Protein AF-A0A9P9SB80-F1 (afdb_monomer)

Sequence (146 aa):
MQLINIIAPLFLLAPGLASPLIARAKAPGGPASAKVTVYSSYTCPSATATPPADGSAGVFATVTIAEATCAVLNLPFGGALTAVLTAPPKTGAGGCAILAHMDGNCVWRSGNEIHGFAFDGLATGNKVGCGNAPVRGYGAMELLCE

Radius of gyration: 18.08 Å; Cα contacts (8 Å, |Δi|>4): 373; chains: 1; bounding box: 67×56×35 Å

Solvent-accessible surface area (backbone atoms only — not comparable to full-atom values): 7923 Å² total; per-residue (Å²): 142,84,88,81,89,76,86,74,79,84,78,82,73,76,72,75,74,76,56,56,70,42,83,53,69,86,44,81,16,39,74,24,26,30,44,36,38,31,21,58,55,29,65,52,91,40,58,76,38,74,78,58,87,86,56,70,25,34,80,68,49,75,48,77,37,35,39,30,29,27,32,39,40,74,42,45,58,63,6,22,34,35,32,31,28,71,33,37,49,41,90,86,47,81,49,41,27,44,37,36,16,42,38,70,45,78,62,89,48,95,88,34,54,74,48,75,43,57,37,81,50,64,51,62,69,30,31,26,49,24,42,58,43,90,86,51,45,24,22,6,33,29,36,49,37,62

Nearest PDB structures (foldseek):
  5od4-assembly1_A  TM=3.061E-01  e=2.480E+00  Fusarium oxysporum
  4jvf-assembly1_B  TM=3.189E-01  e=7.392E+00  Homo sapiens
  1zlg-assembly1_A  TM=3.035E-01  e=7.807E+00  Homo sapiens

Foldseek 3Di:
DDDDDDDDDDPPPPPLPQFDKDFAPDAPQAWKKKKKWKFDQDDDPDQQDDPDPVCNSHTSDIHMAIGRIKGQDKRFARIKMKMFIQGFTPPPWPFKWKKFWQDSDDDDDPPGDIDTQTWPDGHGGTMRNMDHPDPGMTGMIHMHID

Structure (mmCIF, N/CA/C/O backbone):
data_AF-A0A9P9SB80-F1
#
_entry.id   AF-A0A9P9SB80-F1
#
loop_
_atom_site.group_PDB
_atom_site.id
_atom_site.type_symbol
_atom_site.label_atom_id
_atom_site.label_alt_id
_atom_site.label_comp_id
_atom_site.label_asym_id
_atom_site.label_entity_id
_atom_site.label_seq_id
_atom_site.pdbx_PDB_ins_code
_atom_site.Cartn_x
_atom_site.Cartn_y
_atom_site.Cartn_z
_atom_site.occupancy
_atom_site.B_iso_or_equiv
_atom_site.auth_seq_id
_atom_site.auth_comp_id
_atom_site.auth_asym_id
_atom_site.auth_atom_id
_at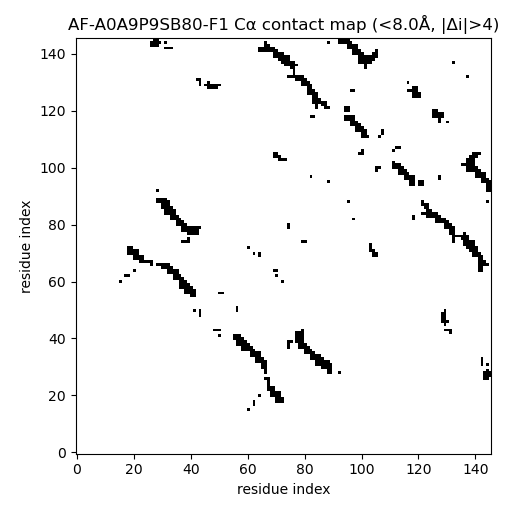om_site.pdbx_PDB_model_num
ATOM 1 N N . MET A 1 1 ? 49.012 -34.250 11.604 1.00 44.97 1 MET A N 1
ATOM 2 C CA . MET A 1 1 ? 48.257 -34.606 10.385 1.00 44.97 1 MET A CA 1
ATOM 3 C C . MET A 1 1 ? 47.006 -35.362 10.792 1.00 44.97 1 MET A C 1
ATOM 5 O O . MET A 1 1 ? 47.129 -36.516 11.158 1.00 44.97 1 MET A O 1
ATOM 9 N N . GLN A 1 2 ? 45.840 -34.719 10.756 1.00 40.88 2 GLN A N 1
ATOM 10 C CA . GLN A 1 2 ? 44.620 -35.298 10.185 1.00 40.88 2 GLN A CA 1
ATOM 11 C C . GLN A 1 2 ? 43.560 -34.198 10.100 1.00 40.88 2 GLN A C 1
ATOM 13 O O . GLN A 1 2 ? 43.101 -33.671 11.108 1.00 40.88 2 GLN A O 1
ATOM 18 N N . LEU A 1 3 ? 43.262 -33.814 8.859 1.00 43.28 3 LEU A N 1
ATOM 19 C CA . LEU A 1 3 ? 42.119 -32.997 8.487 1.00 43.28 3 LEU A CA 1
ATOM 20 C C . LEU A 1 3 ? 40.846 -33.826 8.659 1.00 43.28 3 LEU A C 1
ATOM 22 O O . LEU A 1 3 ? 40.781 -34.936 8.134 1.00 43.28 3 LEU A O 1
ATOM 26 N N . ILE A 1 4 ? 39.811 -33.233 9.249 1.00 55.22 4 ILE A N 1
ATOM 27 C CA . ILE A 1 4 ? 38.431 -33.550 8.884 1.00 55.22 4 ILE A CA 1
ATOM 28 C C . ILE A 1 4 ? 37.730 -32.234 8.556 1.00 55.22 4 ILE A C 1
ATOM 30 O O . ILE A 1 4 ? 37.335 -31.455 9.417 1.00 55.22 4 ILE A O 1
ATOM 34 N N . ASN A 1 5 ? 37.648 -32.015 7.247 1.00 48.34 5 ASN A N 1
ATOM 35 C CA . ASN A 1 5 ? 36.667 -31.185 6.574 1.00 48.34 5 ASN A CA 1
ATOM 36 C C . ASN A 1 5 ? 35.267 -31.709 6.921 1.00 48.34 5 ASN A C 1
ATOM 38 O O . ASN A 1 5 ? 34.930 -32.825 6.528 1.00 48.34 5 ASN A O 1
ATOM 42 N N . ILE A 1 6 ? 34.435 -30.898 7.571 1.00 53.50 6 ILE A N 1
ATOM 43 C CA . ILE A 1 6 ? 32.988 -30.980 7.370 1.00 53.50 6 ILE A CA 1
ATOM 44 C C . ILE A 1 6 ? 32.516 -29.591 6.971 1.00 53.50 6 ILE A C 1
ATOM 46 O O . ILE A 1 6 ? 32.497 -28.643 7.750 1.00 53.50 6 ILE A O 1
ATOM 50 N N . ILE A 1 7 ? 32.186 -29.527 5.690 1.00 52.72 7 ILE A N 1
ATOM 51 C CA . ILE A 1 7 ? 31.475 -28.474 4.993 1.00 52.72 7 ILE A CA 1
ATOM 52 C C . ILE A 1 7 ? 30.149 -28.259 5.732 1.00 52.72 7 ILE A C 1
ATOM 54 O O . ILE A 1 7 ? 29.249 -29.092 5.647 1.00 52.72 7 ILE A O 1
ATOM 58 N N . ALA A 1 8 ? 30.031 -27.163 6.479 1.00 49.66 8 ALA A N 1
ATOM 59 C CA . ALA A 1 8 ? 28.728 -26.669 6.900 1.00 49.66 8 ALA A CA 1
ATOM 60 C C . ALA A 1 8 ? 28.098 -25.930 5.707 1.00 49.66 8 ALA A C 1
ATOM 62 O O . ALA A 1 8 ? 28.783 -25.131 5.058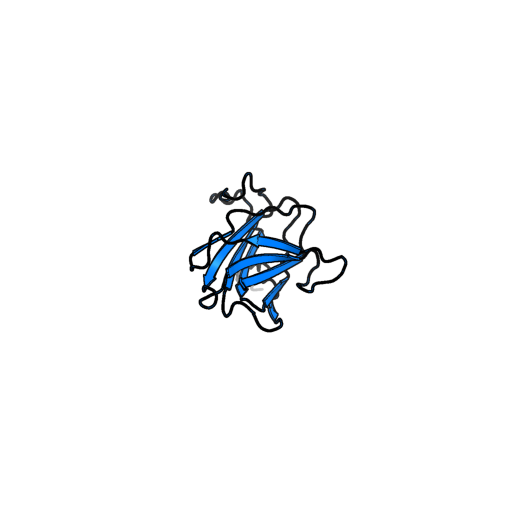 1.00 49.66 8 ALA A O 1
ATOM 63 N N . PRO A 1 9 ? 26.829 -26.210 5.369 1.00 44.75 9 PRO A N 1
ATOM 64 C CA . PRO A 1 9 ? 26.205 -25.659 4.186 1.00 44.75 9 PRO A CA 1
ATOM 65 C C . PRO A 1 9 ? 26.015 -24.153 4.346 1.00 44.75 9 PRO A C 1
ATOM 67 O O . PRO A 1 9 ? 25.514 -23.655 5.353 1.00 44.75 9 PRO A O 1
ATOM 70 N N . LEU A 1 10 ? 26.433 -23.473 3.286 1.00 50.75 10 LEU A N 1
ATOM 71 C CA . LEU A 1 10 ? 26.023 -22.165 2.807 1.00 50.75 10 LEU A CA 1
ATOM 72 C C . LEU A 1 10 ? 24.611 -21.772 3.295 1.00 50.75 10 LEU A C 1
ATOM 74 O O . LEU A 1 10 ? 23.605 -22.088 2.662 1.00 50.75 10 LEU A O 1
ATOM 78 N N . PHE A 1 11 ? 24.529 -21.054 4.413 1.00 42.97 11 PHE A N 1
ATOM 79 C CA . PHE A 1 11 ? 23.301 -20.385 4.831 1.00 42.97 11 PHE A CA 1
ATOM 80 C C . PHE A 1 11 ? 23.193 -19.070 4.042 1.00 42.97 11 PHE A C 1
ATOM 82 O O . PHE A 1 11 ? 23.533 -17.995 4.530 1.00 42.97 11 PHE A O 1
ATOM 89 N N . LEU A 1 12 ? 22.746 -19.158 2.785 1.00 47.38 12 LEU A N 1
ATOM 90 C CA . LEU A 1 12 ? 22.224 -18.009 2.038 1.00 47.38 12 LEU A CA 1
ATOM 91 C C . LEU A 1 12 ? 20.846 -17.641 2.611 1.00 47.38 12 LEU A C 1
ATOM 93 O O . LEU A 1 12 ? 19.810 -17.849 1.987 1.00 47.38 12 LEU A O 1
ATOM 97 N N . LEU A 1 13 ? 20.830 -17.089 3.823 1.00 43.81 13 LEU A N 1
ATOM 98 C CA . LEU A 1 13 ? 19.765 -16.179 4.219 1.00 43.81 13 LEU A CA 1
ATOM 99 C C . LEU A 1 13 ? 20.120 -14.839 3.581 1.00 43.81 13 LEU A C 1
ATOM 101 O O . LEU A 1 13 ? 20.944 -14.100 4.110 1.00 43.81 13 LEU A O 1
ATOM 105 N N . ALA A 1 14 ? 19.513 -14.521 2.443 1.00 40.62 14 ALA A N 1
ATOM 106 C CA . ALA A 1 14 ? 19.197 -13.127 2.191 1.00 40.62 14 ALA A CA 1
ATOM 107 C C . ALA A 1 14 ? 17.963 -12.836 3.054 1.00 40.62 14 ALA A C 1
ATOM 109 O O . ALA A 1 14 ? 16.863 -13.243 2.669 1.00 40.62 14 ALA A O 1
ATOM 110 N N . PRO A 1 15 ? 18.084 -12.208 4.240 1.00 43.06 15 PRO A N 1
ATOM 111 C CA . PRO A 1 15 ? 16.906 -11.611 4.820 1.00 43.06 15 PRO A CA 1
ATOM 112 C C . PRO A 1 15 ? 16.516 -10.498 3.849 1.00 43.06 15 PRO A C 1
ATOM 114 O O . PRO A 1 15 ? 17.238 -9.512 3.696 1.00 43.06 15 PRO A O 1
ATOM 117 N N . GLY A 1 16 ? 15.374 -10.651 3.174 1.00 44.56 16 GLY A N 1
ATOM 118 C CA . GLY A 1 16 ? 14.609 -9.467 2.814 1.00 44.56 16 GLY A CA 1
ATOM 119 C C . GLY A 1 16 ? 14.500 -8.670 4.107 1.00 44.56 16 GLY A C 1
ATOM 120 O O . GLY A 1 16 ? 13.953 -9.190 5.081 1.00 44.56 16 GLY A O 1
ATOM 121 N N . LEU A 1 17 ? 15.173 -7.517 4.174 1.00 46.62 17 LEU A N 1
ATOM 122 C CA . LEU A 1 17 ? 15.216 -6.701 5.381 1.00 46.62 17 LEU A CA 1
ATOM 123 C C . LEU A 1 17 ? 13.773 -6.514 5.835 1.00 46.62 17 LEU A C 1
ATOM 125 O O . LEU A 1 17 ? 12.981 -5.906 5.117 1.00 46.62 17 LEU A O 1
ATOM 129 N N . ALA A 1 18 ? 13.422 -7.093 6.985 1.00 57.22 18 ALA A N 1
ATOM 130 C CA . ALA A 1 18 ? 12.111 -6.887 7.565 1.00 57.22 18 ALA A CA 1
ATOM 131 C C . ALA A 1 18 ? 11.935 -5.373 7.710 1.00 57.22 18 ALA A C 1
ATOM 133 O O . ALA A 1 18 ? 12.714 -4.727 8.414 1.00 57.22 18 ALA A O 1
ATOM 134 N N . SER A 1 19 ? 10.979 -4.800 6.978 1.00 65.94 19 SER A N 1
ATOM 135 C CA . SER A 1 19 ? 10.704 -3.369 7.050 1.00 65.94 19 SER A CA 1
ATOM 136 C C . SER A 1 19 ? 10.364 -3.036 8.501 1.00 65.94 19 SER A C 1
ATOM 138 O O . SER A 1 19 ? 9.445 -3.657 9.049 1.00 65.94 19 SER A O 1
ATOM 140 N N . PRO A 1 20 ? 11.093 -2.122 9.164 1.00 78.81 20 PRO A N 1
ATOM 141 C CA . PRO A 1 20 ? 10.814 -1.834 10.555 1.00 78.81 20 PRO A CA 1
ATOM 142 C C . PRO A 1 20 ? 9.425 -1.201 10.649 1.00 78.81 20 PRO A C 1
ATOM 144 O O . PRO A 1 20 ? 9.108 -0.244 9.936 1.00 78.81 20 PRO A O 1
ATOM 147 N N . LEU A 1 21 ? 8.595 -1.782 11.516 1.00 83.50 21 LEU A N 1
ATOM 148 C CA . LEU A 1 21 ? 7.258 -1.297 11.825 1.00 83.50 21 LEU A CA 1
ATOM 149 C C . LEU A 1 21 ? 7.333 -0.417 13.071 1.00 83.50 21 LEU A C 1
ATOM 151 O O . LEU A 1 21 ? 7.774 -0.857 14.132 1.00 83.50 21 LEU A O 1
ATOM 155 N N . ILE A 1 22 ? 6.893 0.828 12.942 1.00 84.31 22 ILE A N 1
ATOM 156 C CA . ILE A 1 22 ? 6.877 1.812 14.023 1.00 84.31 22 ILE A CA 1
ATOM 157 C C . ILE A 1 22 ? 5.422 2.042 14.428 1.00 84.31 22 ILE A C 1
ATOM 159 O O . ILE A 1 22 ? 4.587 2.369 13.585 1.00 84.31 22 ILE A O 1
ATOM 163 N N . ALA A 1 23 ? 5.109 1.879 15.714 1.00 82.56 23 ALA A N 1
ATOM 164 C CA . ALA A 1 23 ? 3.773 2.150 16.238 1.00 82.56 23 ALA A CA 1
ATOM 165 C C . ALA A 1 23 ? 3.396 3.636 16.095 1.00 82.56 23 ALA A C 1
ATOM 167 O O . ALA A 1 23 ? 4.244 4.527 16.195 1.00 82.56 23 ALA A O 1
ATOM 168 N N . ARG A 1 24 ? 2.110 3.908 15.871 1.00 81.19 24 ARG A N 1
ATOM 169 C CA . ARG A 1 24 ? 1.544 5.251 15.693 1.00 81.19 24 ARG A CA 1
ATOM 170 C C . ARG A 1 24 ? 0.368 5.481 16.639 1.00 81.19 24 ARG A C 1
ATOM 172 O O . ARG A 1 24 ? -0.064 4.585 17.362 1.00 81.19 24 ARG A O 1
ATOM 179 N N . ALA A 1 25 ? -0.125 6.720 16.645 1.00 74.94 25 ALA A N 1
ATOM 180 C CA . ALA A 1 25 ? -1.349 7.083 17.347 1.00 74.94 25 ALA A CA 1
ATOM 181 C C . ALA A 1 25 ? -2.545 6.244 16.855 1.00 74.94 25 ALA A C 1
ATOM 183 O O . ALA A 1 25 ? -2.493 5.626 15.793 1.00 74.94 25 ALA A O 1
ATOM 184 N N . LYS A 1 26 ? -3.614 6.219 17.657 1.00 68.75 26 LYS A N 1
ATOM 185 C CA . LYS A 1 26 ? -4.769 5.335 17.474 1.00 68.75 26 LYS A CA 1
ATOM 186 C C . LYS A 1 26 ? -5.359 5.410 16.059 1.00 68.75 26 LYS A C 1
ATOM 188 O O . LYS A 1 26 ? -5.638 6.493 15.557 1.00 68.75 26 LYS A O 1
ATOM 193 N N . ALA A 1 27 ? -5.616 4.233 15.497 1.00 73.69 27 ALA A N 1
ATOM 194 C CA . ALA A 1 27 ? -6.297 4.033 14.229 1.00 73.69 27 ALA A CA 1
ATOM 195 C C . ALA A 1 27 ? -7.736 4.589 14.255 1.00 73.69 27 ALA A C 1
ATOM 197 O O . ALA A 1 27 ? -8.521 4.171 15.120 1.00 73.69 27 ALA A O 1
ATOM 198 N N . PRO A 1 28 ? -8.106 5.501 13.340 1.00 73.56 28 PRO A N 1
ATOM 199 C CA . PRO A 1 28 ? -9.470 6.011 13.244 1.00 73.56 28 PRO A CA 1
ATOM 200 C C . PRO A 1 28 ? -10.441 4.953 12.700 1.00 73.56 28 PRO A C 1
ATOM 202 O O . PRO A 1 28 ? -11.576 4.884 13.185 1.00 73.56 28 PRO A O 1
ATOM 205 N N . GLY A 1 29 ? -9.998 4.075 11.797 1.00 73.56 29 GLY A N 1
ATOM 206 C CA . GLY A 1 29 ? -10.808 3.064 11.114 1.00 73.56 29 GLY A CA 1
ATOM 207 C C . GLY A 1 29 ? -10.952 1.731 11.841 1.00 73.56 29 GLY A C 1
ATOM 208 O O . GLY A 1 29 ? -11.818 0.946 11.475 1.00 73.56 29 GLY A O 1
ATOM 209 N N . GLY A 1 30 ? -10.213 1.483 12.926 1.00 70.69 30 GLY A N 1
ATOM 210 C CA . GLY A 1 30 ? -10.285 0.235 13.697 1.00 70.69 30 GLY A CA 1
ATOM 211 C C . GLY A 1 30 ? -9.100 -0.703 13.433 1.00 70.69 30 GLY A C 1
ATOM 212 O O . GLY A 1 30 ? -8.000 -0.226 13.183 1.00 70.69 30 GLY A O 1
ATOM 213 N N . PRO A 1 31 ? -9.253 -2.029 13.607 1.00 82.06 31 PRO A N 1
ATOM 214 C CA . PRO A 1 31 ? -8.169 -2.975 13.369 1.00 82.06 31 PRO A CA 1
ATOM 215 C C . PRO A 1 31 ? -8.161 -3.460 11.911 1.00 82.06 31 PRO A C 1
ATOM 217 O O . PRO A 1 31 ? -8.417 -4.638 11.664 1.00 82.06 31 PRO A O 1
ATOM 220 N N . ALA A 1 32 ? -7.860 -2.596 10.938 1.00 92.56 32 ALA A N 1
ATOM 221 C CA . ALA A 1 32 ? -7.570 -3.074 9.588 1.00 92.56 32 ALA A CA 1
ATOM 222 C C . ALA A 1 32 ? -6.104 -3.508 9.444 1.00 92.56 32 ALA A C 1
ATOM 224 O O . ALA A 1 32 ? -5.200 -3.035 10.141 1.00 92.56 32 ALA A O 1
ATOM 225 N N . SER A 1 33 ? -5.853 -4.417 8.506 1.00 95.31 33 SER A N 1
ATOM 226 C CA . SER A 1 33 ? -4.496 -4.748 8.068 1.00 95.31 3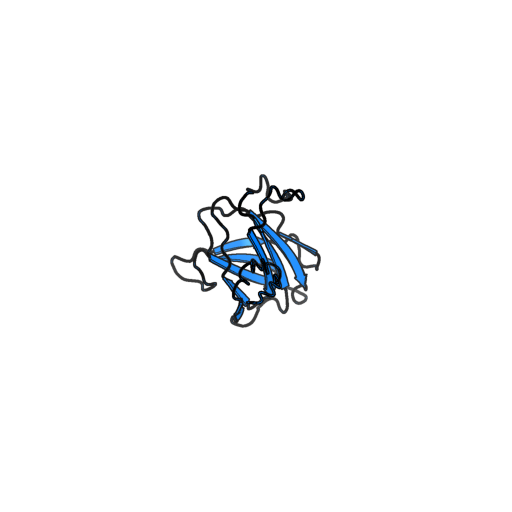3 SER A CA 1
ATOM 227 C C . SER A 1 33 ? -4.474 -5.060 6.582 1.00 95.31 33 SER A C 1
ATOM 229 O O . SER A 1 33 ? -5.455 -5.564 6.034 1.00 95.31 33 SER A O 1
ATOM 231 N N . ALA A 1 34 ? -3.349 -4.785 5.932 1.00 96.62 34 ALA A N 1
ATOM 232 C CA . ALA A 1 34 ? -3.146 -5.062 4.522 1.00 96.62 34 ALA A CA 1
ATOM 233 C C . ALA A 1 34 ? -1.755 -5.630 4.263 1.00 96.62 34 ALA A C 1
ATOM 235 O O . ALA A 1 34 ? -0.763 -5.161 4.819 1.00 96.62 34 ALA A O 1
ATOM 236 N N . LYS A 1 35 ? -1.672 -6.599 3.353 1.00 96.88 35 LYS A N 1
ATOM 237 C CA . LYS A 1 35 ? -0.409 -7.061 2.784 1.00 96.88 35 LYS A CA 1
ATOM 238 C C . LYS A 1 35 ? -0.077 -6.213 1.565 1.00 96.88 35 LYS A C 1
ATOM 240 O O . LYS A 1 35 ? -0.796 -6.274 0.570 1.00 96.88 35 LYS A O 1
ATOM 245 N N . VAL A 1 36 ? 1.009 -5.459 1.644 1.00 95.44 36 VAL A N 1
ATOM 246 C CA . VAL A 1 36 ? 1.546 -4.624 0.569 1.00 95.44 36 VAL A CA 1
ATOM 247 C C . VAL A 1 36 ? 2.724 -5.340 -0.074 1.00 95.44 36 VAL A C 1
ATOM 249 O O . VAL A 1 36 ? 3.601 -5.850 0.622 1.00 95.44 36 VAL A O 1
ATOM 252 N N . THR A 1 37 ? 2.758 -5.359 -1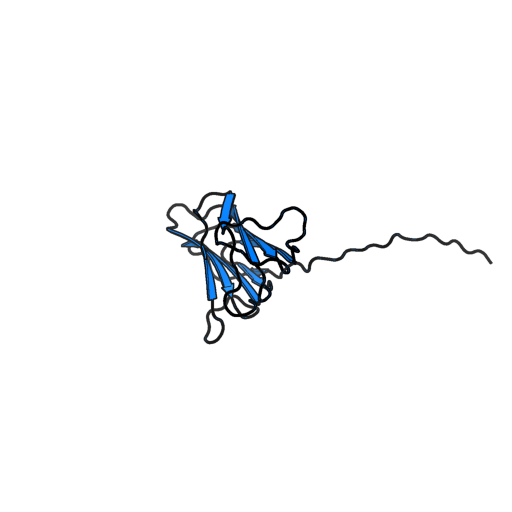.400 1.00 95.00 37 THR A N 1
ATOM 253 C CA . THR A 1 37 ? 3.872 -5.873 -2.196 1.00 95.00 37 THR A CA 1
ATOM 254 C C . THR A 1 37 ? 4.388 -4.757 -3.087 1.00 95.00 37 THR A C 1
ATOM 256 O O . THR A 1 37 ? 3.610 -4.123 -3.799 1.00 95.00 37 THR A O 1
ATOM 259 N N . VAL A 1 38 ? 5.697 -4.529 -3.037 1.00 93.81 38 VAL A N 1
ATOM 260 C CA . VAL A 1 38 ? 6.409 -3.518 -3.821 1.00 93.81 38 VAL A CA 1
ATOM 261 C C . VAL A 1 38 ? 7.266 -4.211 -4.869 1.00 93.81 38 VAL A C 1
ATOM 263 O O . VAL A 1 38 ? 7.941 -5.198 -4.572 1.00 93.81 38 VAL A O 1
ATOM 266 N N . TYR A 1 39 ? 7.262 -3.669 -6.079 1.00 93.19 39 TYR A N 1
ATOM 267 C CA . TYR A 1 39 ? 7.967 -4.174 -7.249 1.00 93.19 39 TYR A CA 1
ATOM 268 C C . TYR A 1 39 ? 8.974 -3.126 -7.720 1.00 93.19 39 TYR A C 1
ATOM 270 O O . TYR A 1 39 ? 8.629 -1.952 -7.867 1.00 93.19 39 TYR A O 1
ATOM 278 N N . SER A 1 40 ? 10.223 -3.535 -7.941 1.00 90.06 40 SER A N 1
ATOM 279 C CA . SER A 1 40 ? 11.298 -2.641 -8.399 1.00 90.06 40 SER A CA 1
ATOM 280 C C . SER A 1 40 ? 11.465 -2.615 -9.914 1.00 90.06 40 SER A C 1
ATOM 282 O O . SER A 1 40 ? 12.083 -1.690 -10.429 1.00 90.06 40 SER A O 1
ATOM 284 N N . SER A 1 41 ? 10.949 -3.626 -10.618 1.00 87.75 41 SER A N 1
ATOM 285 C CA . SER A 1 41 ? 11.154 -3.825 -12.060 1.00 87.75 41 SER A CA 1
ATOM 286 C C . SER A 1 41 ? 9.826 -3.866 -12.821 1.00 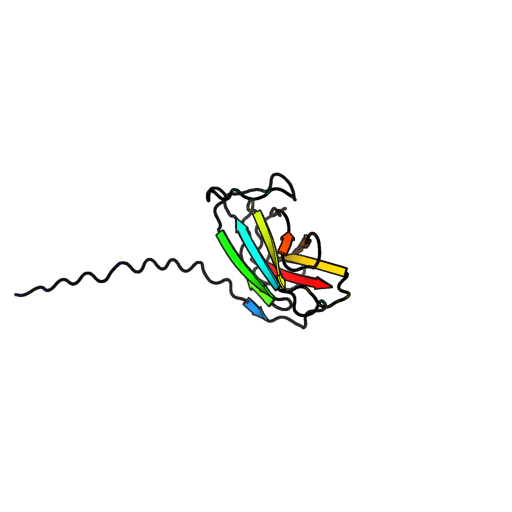87.75 41 SER A C 1
ATOM 288 O O . SER A 1 41 ? 9.682 -4.583 -13.808 1.00 87.75 41 SER A O 1
ATOM 290 N N . TYR A 1 42 ? 8.829 -3.116 -12.343 1.00 88.94 42 TYR A N 1
ATOM 291 C CA . TYR A 1 42 ? 7.504 -3.055 -12.947 1.00 88.94 42 TYR A CA 1
ATOM 292 C C . TYR A 1 42 ? 6.867 -1.681 -12.759 1.00 88.94 42 TYR A C 1
ATOM 294 O O . TYR A 1 42 ? 6.821 -1.166 -11.644 1.00 88.94 42 TYR A O 1
ATOM 302 N N . THR A 1 43 ? 6.303 -1.159 -13.845 1.00 91.38 43 THR A N 1
ATOM 303 C CA . THR A 1 43 ? 5.435 0.021 -13.850 1.00 91.38 43 THR A CA 1
ATOM 304 C C . THR A 1 43 ? 4.039 -0.433 -14.241 1.00 91.38 43 THR A C 1
ATOM 306 O O . THR A 1 43 ? 3.863 -1.095 -15.263 1.00 91.38 43 THR A O 1
ATOM 309 N N . CYS A 1 44 ? 3.033 -0.058 -13.460 1.00 91.25 44 CYS A N 1
ATOM 310 C CA . CYS A 1 44 ? 1.635 -0.327 -13.751 1.00 91.25 44 CYS A CA 1
ATOM 311 C C . CYS A 1 44 ? 1.226 0.355 -15.073 1.00 91.25 44 CYS A C 1
ATOM 313 O O . CYS A 1 44 ? 1.254 1.589 -15.135 1.00 91.25 44 CYS A O 1
ATOM 315 N N . PRO A 1 45 ? 0.794 -0.394 -16.107 1.00 91.31 45 PRO A N 1
ATOM 316 C CA . PRO A 1 45 ? 0.241 0.188 -17.331 1.00 91.31 45 PRO A CA 1
ATOM 317 C C . PRO A 1 45 ? -1.170 0.762 -17.120 1.00 91.31 45 PRO A C 1
ATOM 319 O O . PRO A 1 45 ? -1.618 1.614 -17.881 1.00 91.31 45 PRO A O 1
ATOM 322 N N . SER A 1 46 ? -1.876 0.310 -16.082 1.00 89.69 46 SER A N 1
ATOM 323 C CA . SER A 1 46 ? -3.149 0.863 -15.622 1.00 89.69 46 SER A CA 1
ATOM 324 C C . SER A 1 46 ? -3.345 0.574 -14.132 1.00 89.69 46 SER A C 1
ATOM 326 O O . SER A 1 46 ? -2.684 -0.302 -13.570 1.00 89.69 46 SER A O 1
ATOM 328 N N . ALA A 1 47 ? -4.289 1.271 -13.493 1.00 85.50 47 ALA A N 1
ATOM 329 C CA . ALA A 1 47 ? -4.598 1.088 -12.071 1.00 85.50 47 ALA A CA 1
ATOM 330 C C . ALA A 1 47 ? -5.191 -0.294 -11.729 1.00 85.50 47 ALA A C 1
ATOM 332 O O . ALA A 1 47 ? -5.222 -0.677 -10.565 1.00 85.50 47 ALA A O 1
ATOM 333 N N . THR A 1 48 ? -5.662 -1.041 -12.731 1.00 87.88 48 THR A N 1
ATOM 334 C CA . THR A 1 48 ? -6.229 -2.393 -12.583 1.00 87.88 48 THR A CA 1
ATOM 335 C C . THR A 1 48 ? -5.290 -3.483 -13.097 1.00 87.88 48 THR A C 1
ATOM 337 O O . THR A 1 48 ? -5.647 -4.662 -13.083 1.00 87.88 48 THR A O 1
ATOM 340 N N . ALA A 1 49 ? -4.111 -3.110 -13.600 1.00 90.06 49 ALA A N 1
ATOM 341 C CA . ALA A 1 49 ? -3.145 -4.065 -14.110 1.00 90.06 49 ALA A CA 1
ATOM 342 C C . ALA A 1 49 ? -2.661 -4.985 -12.989 1.00 90.06 49 ALA A C 1
ATOM 344 O O . ALA A 1 49 ? -2.481 -4.561 -11.855 1.00 90.06 49 ALA A O 1
ATOM 345 N N . THR A 1 50 ? -2.411 -6.248 -13.312 1.00 89.62 50 THR A N 1
ATOM 346 C CA . THR A 1 50 ? -1.813 -7.189 -12.362 1.00 89.62 50 THR A CA 1
ATOM 347 C C . THR A 1 50 ? -0.340 -7.371 -12.722 1.00 89.62 50 THR A C 1
ATOM 349 O O . THR A 1 50 ? -0.060 -7.663 -13.886 1.00 89.62 50 THR A O 1
ATOM 352 N N . PRO A 1 51 ? 0.605 -7.193 -11.778 1.00 89.31 51 PRO A N 1
ATOM 353 C CA . PRO A 1 51 ? 2.011 -7.496 -12.022 1.00 89.31 51 PRO A CA 1
ATOM 354 C C . PRO A 1 51 ? 2.207 -8.946 -12.504 1.00 89.31 51 PRO A C 1
ATOM 356 O O . PRO A 1 51 ? 1.526 -9.845 -11.999 1.00 89.31 51 PRO A O 1
ATOM 359 N N . PRO A 1 52 ? 3.125 -9.198 -13.454 1.00 88.62 52 PRO A N 1
ATOM 360 C CA . PRO A 1 52 ? 3.440 -10.544 -13.921 1.00 88.62 52 PRO A CA 1
ATOM 361 C C . PRO A 1 52 ? 3.794 -11.513 -12.783 1.00 88.62 52 PRO A C 1
ATOM 363 O O . PRO A 1 52 ? 4.609 -11.208 -11.912 1.00 88.62 52 PRO A O 1
ATOM 366 N N . ALA A 1 53 ? 3.201 -12.709 -12.815 1.00 87.44 53 ALA A N 1
ATOM 367 C CA . ALA A 1 53 ? 3.429 -13.757 -11.815 1.00 87.44 53 ALA A CA 1
ATOM 368 C C . ALA A 1 53 ? 4.670 -14.627 -12.101 1.00 87.44 53 ALA A C 1
ATOM 370 O O . ALA A 1 53 ? 5.063 -15.434 -11.263 1.00 87.44 53 ALA A O 1
ATOM 371 N N . ASP A 1 54 ? 5.296 -14.462 -13.266 1.00 86.50 54 ASP A N 1
ATOM 372 C CA . ASP A 1 54 ? 6.509 -15.175 -13.692 1.00 86.50 54 ASP A CA 1
ATOM 373 C C . ASP A 1 54 ? 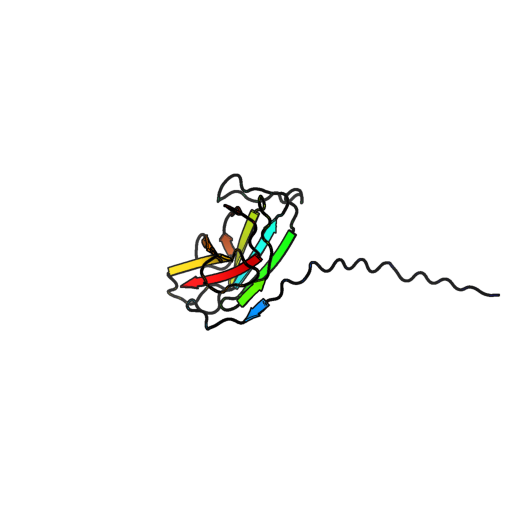7.799 -14.649 -13.028 1.00 86.50 54 ASP A C 1
ATOM 375 O O . ASP A 1 54 ? 8.895 -15.119 -13.324 1.00 86.50 54 ASP A O 1
ATOM 379 N N . GLY A 1 55 ? 7.673 -13.671 -12.125 1.00 85.44 55 GLY A N 1
ATOM 380 C CA . GLY A 1 55 ? 8.785 -13.051 -11.407 1.00 85.44 55 GLY A CA 1
ATOM 381 C C . GLY A 1 55 ? 9.442 -11.885 -12.147 1.00 85.44 55 GLY A C 1
ATOM 382 O O . GLY A 1 55 ? 10.239 -11.173 -11.534 1.00 85.44 55 GLY A O 1
ATOM 383 N N . SER A 1 56 ? 9.074 -11.619 -13.406 1.00 88.81 56 SER A N 1
ATOM 384 C CA . SER A 1 56 ? 9.639 -10.511 -14.195 1.00 88.81 56 SER A CA 1
ATOM 385 C C . SER A 1 56 ? 9.364 -9.131 -13.590 1.00 88.81 56 SER A C 1
ATOM 387 O O . SER A 1 56 ? 10.142 -8.204 -13.791 1.00 88.81 56 SER A O 1
ATOM 389 N N . ALA A 1 57 ? 8.312 -9.009 -12.772 1.00 87.62 57 ALA A N 1
ATOM 390 C CA . ALA A 1 57 ? 7.992 -7.781 -12.054 1.00 87.62 57 ALA A CA 1
ATOM 391 C C . ALA A 1 57 ? 9.037 -7.390 -10.988 1.00 87.62 57 ALA A C 1
ATOM 393 O O . ALA A 1 57 ? 9.076 -6.236 -10.558 1.00 87.62 57 ALA A O 1
ATOM 394 N N . GLY A 1 58 ? 9.867 -8.337 -10.533 1.00 89.50 58 GLY A N 1
ATOM 395 C CA . GLY A 1 58 ? 10.906 -8.098 -9.531 1.00 89.50 58 GLY A CA 1
ATOM 396 C C . GLY A 1 58 ? 10.334 -7.634 -8.191 1.00 89.50 58 GLY A C 1
ATOM 397 O O . GLY A 1 58 ? 10.386 -6.448 -7.866 1.00 89.50 58 GLY A O 1
ATOM 398 N N . VAL A 1 59 ? 9.786 -8.565 -7.399 1.00 91.44 59 VAL A N 1
ATOM 399 C CA . VAL A 1 59 ? 9.315 -8.257 -6.037 1.00 91.44 59 VAL A CA 1
ATOM 400 C C . VAL A 1 59 ? 10.489 -7.748 -5.207 1.00 91.44 59 VAL A C 1
ATOM 402 O O . VAL A 1 59 ? 11.440 -8.477 -4.936 1.00 91.44 59 VAL A O 1
ATOM 405 N N . PHE A 1 60 ? 10.398 -6.491 -4.793 1.00 89.00 60 PHE A N 1
ATOM 406 C CA . PHE A 1 60 ? 11.381 -5.839 -3.944 1.00 89.00 60 PHE A CA 1
ATOM 407 C C . PHE A 1 60 ? 11.123 -6.142 -2.469 1.00 89.00 60 PHE A C 1
ATOM 409 O O . PHE A 1 60 ? 12.043 -6.475 -1.727 1.00 89.00 60 PHE A O 1
ATOM 416 N N . ALA A 1 61 ? 9.861 -6.043 -2.044 1.00 90.62 61 ALA A N 1
ATOM 417 C CA . ALA A 1 61 ? 9.470 -6.284 -0.663 1.00 90.62 61 ALA A CA 1
ATOM 418 C C . ALA A 1 61 ? 8.006 -6.706 -0.550 1.00 90.62 61 ALA A C 1
ATOM 420 O O . ALA A 1 61 ? 7.171 -6.392 -1.399 1.00 90.62 61 ALA A O 1
ATOM 421 N N . THR A 1 62 ? 7.687 -7.393 0.542 1.00 93.12 62 THR A N 1
ATOM 422 C CA . THR A 1 62 ? 6.310 -7.630 0.977 1.00 93.12 62 THR A CA 1
ATOM 423 C C . THR A 1 62 ? 6.220 -7.386 2.475 1.00 93.12 62 THR A C 1
ATOM 425 O O . THR A 1 62 ? 7.024 -7.923 3.234 1.00 93.12 62 THR A O 1
ATOM 428 N N . VAL A 1 63 ? 5.248 -6.583 2.896 1.00 94.25 63 VAL A N 1
ATOM 429 C CA . VAL A 1 63 ? 5.034 -6.215 4.298 1.00 94.25 63 VAL A CA 1
ATOM 430 C C . VAL A 1 63 ? 3.545 -6.248 4.619 1.00 94.25 63 VAL A C 1
ATOM 432 O O . VAL A 1 63 ? 2.720 -5.820 3.816 1.00 94.25 63 VAL A O 1
ATOM 435 N N . THR A 1 64 ? 3.190 -6.755 5.796 1.00 95.38 64 THR A N 1
ATOM 436 C CA . THR A 1 64 ? 1.836 -6.592 6.332 1.00 95.38 64 THR A CA 1
ATOM 437 C C . THR A 1 64 ? 1.822 -5.366 7.230 1.00 95.38 64 THR A C 1
ATOM 439 O O . THR A 1 64 ? 2.556 -5.313 8.215 1.00 95.38 64 THR A O 1
ATOM 442 N N . ILE A 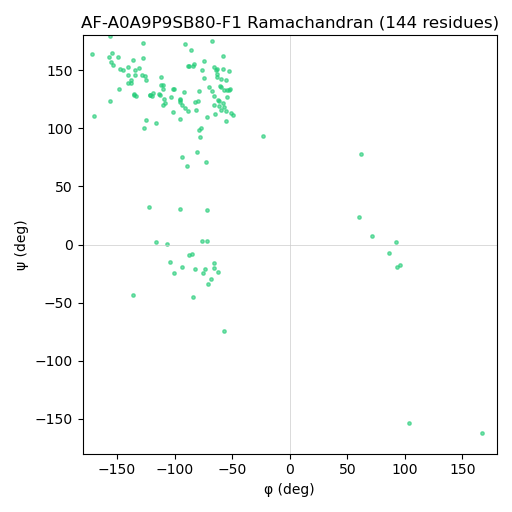1 65 ? 0.993 -4.389 6.883 1.00 93.88 65 ILE A N 1
ATOM 443 C CA . ILE A 1 65 ? 0.828 -3.134 7.611 1.00 93.88 65 ILE A CA 1
ATOM 444 C C . ILE A 1 65 ? -0.529 -3.181 8.303 1.00 93.88 65 ILE A C 1
ATOM 446 O O . ILE A 1 65 ? -1.555 -3.359 7.646 1.00 93.88 65 ILE A O 1
ATOM 450 N N . ALA A 1 66 ? -0.536 -3.044 9.624 1.00 93.25 66 ALA A N 1
ATOM 451 C CA . ALA A 1 66 ? -1.760 -2.815 10.381 1.00 93.25 66 ALA A CA 1
ATOM 452 C C . ALA A 1 66 ? -2.042 -1.310 10.464 1.00 93.25 66 ALA A C 1
ATOM 454 O O . ALA A 1 66 ? -1.112 -0.497 10.430 1.00 93.25 66 ALA A O 1
ATOM 455 N N . GLU A 1 67 ? -3.305 -0.923 10.617 1.00 87.56 67 GLU A N 1
ATOM 456 C CA . GLU A 1 67 ? -3.622 0.445 11.024 1.00 87.56 67 GLU A CA 1
ATOM 457 C C . GLU A 1 67 ? -2.848 0.821 12.305 1.00 87.56 67 GLU A C 1
ATOM 459 O O . GLU A 1 67 ? -2.532 -0.029 13.140 1.00 87.56 67 GLU A O 1
ATOM 464 N N . ALA A 1 68 ? -2.514 2.107 12.450 1.00 87.25 68 ALA A N 1
ATOM 465 C CA . ALA A 1 68 ? -1.629 2.615 13.505 1.00 87.25 68 ALA A CA 1
ATOM 466 C C . ALA A 1 68 ? -0.202 2.020 13.503 1.00 87.25 68 ALA A C 1
ATOM 468 O O . ALA A 1 68 ? 0.497 2.064 14.519 1.00 87.25 68 ALA A O 1
ATOM 469 N N . THR A 1 69 ? 0.274 1.518 12.361 1.00 90.62 69 THR A N 1
ATOM 470 C CA . THR A 1 69 ? 1.688 1.179 12.158 1.00 90.62 69 THR A CA 1
ATOM 471 C C . THR A 1 69 ? 2.245 1.880 10.927 1.00 90.62 69 THR A C 1
ATOM 473 O O . THR A 1 69 ? 1.549 2.085 9.937 1.00 90.62 69 THR A O 1
ATOM 476 N N . CYS A 1 70 ? 3.513 2.267 11.003 1.00 91.19 70 CYS A N 1
ATOM 477 C CA . CYS A 1 70 ? 4.278 2.813 9.894 1.00 91.19 70 CYS A CA 1
ATOM 478 C C . CYS A 1 70 ? 5.337 1.800 9.473 1.00 91.19 70 CYS A C 1
ATOM 480 O O . CYS A 1 70 ? 6.197 1.454 10.281 1.00 91.19 70 CYS A O 1
ATOM 482 N N . ALA A 1 71 ? 5.299 1.349 8.226 1.00 93.25 71 ALA A N 1
ATOM 483 C CA . ALA A 1 71 ? 6.350 0.538 7.637 1.00 93.25 71 ALA A CA 1
ATOM 484 C C . ALA A 1 71 ? 7.376 1.444 6.962 1.00 93.25 71 ALA A C 1
ATOM 486 O O . ALA A 1 71 ? 7.050 2.127 5.995 1.00 93.25 71 ALA A O 1
ATOM 487 N N . VAL A 1 72 ? 8.626 1.434 7.425 1.00 91.19 72 VAL A N 1
ATOM 488 C CA . VAL A 1 72 ? 9.718 2.085 6.6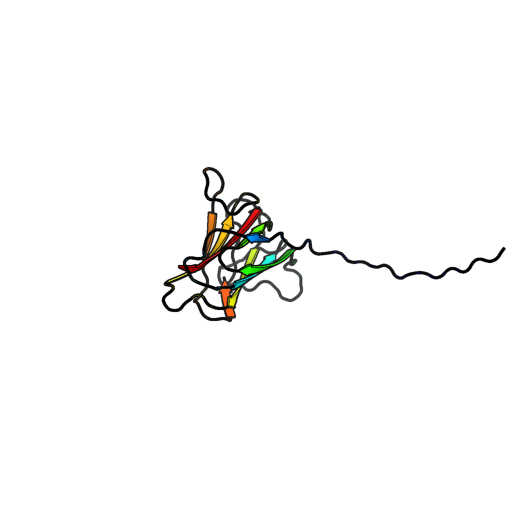85 1.00 91.19 72 VAL A CA 1
ATOM 489 C C . VAL A 1 72 ? 10.107 1.161 5.537 1.00 91.19 72 VAL A C 1
ATOM 491 O O . VAL A 1 72 ? 10.874 0.209 5.700 1.00 91.19 72 VAL A O 1
ATOM 494 N N . LEU A 1 73 ? 9.491 1.399 4.387 1.00 89.00 73 LEU A N 1
ATOM 495 C CA . LEU A 1 73 ? 9.642 0.600 3.187 1.00 89.00 73 LEU A CA 1
ATOM 496 C C . LEU A 1 73 ? 9.804 1.517 1.981 1.00 89.00 73 LEU A C 1
ATOM 498 O O . LEU A 1 73 ? 8.974 2.390 1.737 1.00 89.00 73 LEU A O 1
ATOM 502 N N . ASN A 1 74 ? 10.854 1.256 1.205 1.00 86.81 74 ASN A N 1
ATOM 503 C CA . ASN A 1 74 ? 11.125 2.011 -0.000 1.00 86.81 74 ASN A CA 1
ATOM 504 C C . ASN A 1 74 ? 10.241 1.544 -1.169 1.00 86.81 74 ASN A C 1
ATOM 506 O O . ASN A 1 74 ? 10.309 0.377 -1.558 1.00 86.81 74 ASN A O 1
ATOM 510 N N . LEU A 1 75 ? 9.479 2.458 -1.770 1.00 88.88 75 LEU A N 1
ATOM 511 C CA . LEU A 1 75 ? 8.930 2.299 -3.117 1.00 88.88 75 LEU A CA 1
ATOM 512 C C . LEU A 1 75 ? 9.879 3.001 -4.087 1.00 88.88 75 LEU A C 1
ATOM 514 O O . LEU A 1 75 ? 9.929 4.232 -4.076 1.00 88.88 75 LEU A O 1
ATOM 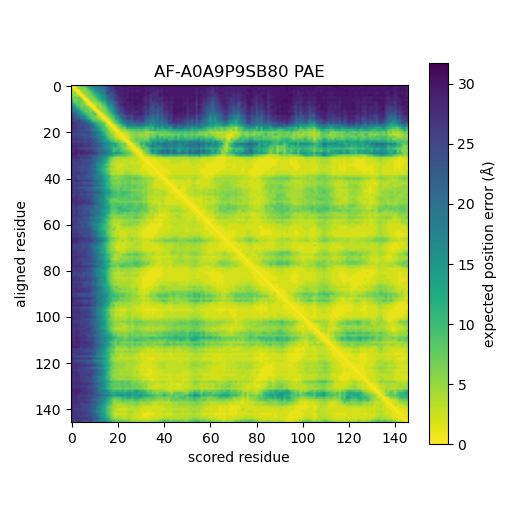518 N N . PRO A 1 76 ? 10.652 2.269 -4.904 1.00 87.62 76 PRO A N 1
ATOM 519 C CA . PRO A 1 76 ? 11.577 2.898 -5.832 1.00 87.62 76 PRO A CA 1
ATOM 520 C C . PRO A 1 76 ? 10.834 3.735 -6.880 1.00 87.62 76 PRO A C 1
ATOM 522 O O . PRO A 1 76 ? 9.707 3.428 -7.271 1.00 87.62 76 PRO A O 1
ATOM 525 N N . PHE A 1 77 ? 11.490 4.791 -7.362 1.00 85.19 77 PHE A N 1
ATOM 526 C CA . PHE A 1 77 ? 10.999 5.533 -8.520 1.00 85.19 77 PHE A CA 1
ATOM 527 C C . PHE A 1 77 ? 10.932 4.612 -9.744 1.00 85.19 77 PHE A C 1
ATOM 529 O O . PHE A 1 77 ? 11.850 3.826 -9.973 1.00 85.19 77 PHE A O 1
ATOM 536 N N . GLY A 1 78 ? 9.839 4.693 -10.508 1.00 83.62 78 GLY A N 1
ATOM 537 C CA . GLY A 1 78 ? 9.563 3.748 -11.597 1.00 83.62 78 GLY A CA 1
ATOM 538 C C . GLY A 1 78 ? 9.174 2.342 -11.124 1.00 83.62 78 GLY A C 1
ATOM 539 O O . GLY A 1 78 ? 9.063 1.442 -11.948 1.00 83.62 78 GLY A O 1
ATOM 540 N N . GLY A 1 79 ? 8.979 2.148 -9.817 1.00 88.69 79 GLY A N 1
ATOM 541 C CA . GLY A 1 79 ? 8.409 0.936 -9.248 1.00 88.69 79 GLY A CA 1
ATOM 542 C C . GLY A 1 79 ? 6.892 1.006 -9.114 1.00 88.69 79 GLY A C 1
ATOM 543 O O . GLY A 1 79 ? 6.259 2.059 -9.268 1.00 88.69 79 GLY A O 1
ATOM 544 N N . ALA A 1 80 ? 6.329 -0.138 -8.746 1.00 92.94 80 ALA A N 1
ATOM 545 C CA . ALA A 1 80 ? 4.905 -0.329 -8.547 1.00 92.94 80 ALA A CA 1
ATOM 546 C C . ALA A 1 80 ? 4.613 -0.934 -7.176 1.00 92.94 80 ALA A C 1
ATOM 548 O O . ALA A 1 80 ? 5.463 -1.578 -6.558 1.00 92.94 80 ALA A O 1
ATOM 549 N N . LEU A 1 81 ? 3.374 -0.786 -6.724 1.00 94.69 81 LEU A N 1
ATOM 550 C CA . LEU A 1 81 ? 2.855 -1.471 -5.555 1.00 94.69 81 LEU A CA 1
ATOM 551 C C . LEU A 1 81 ? 1.476 -2.059 -5.816 1.00 94.69 81 LEU A C 1
ATOM 553 O O . LEU A 1 81 ? 0.667 -1.515 -6.565 1.00 94.69 81 LEU A O 1
ATOM 557 N N . THR A 1 82 ? 1.198 -3.149 -5.120 1.00 96.12 82 THR A N 1
ATOM 558 C CA . THR A 1 82 ? -0.140 -3.728 -4.983 1.00 96.12 82 THR A CA 1
ATOM 559 C C . THR A 1 82 ? -0.397 -3.985 -3.512 1.00 96.12 82 THR A C 1
ATOM 561 O O . THR A 1 82 ? 0.544 -4.265 -2.767 1.00 96.12 82 THR A O 1
ATOM 564 N N . ALA A 1 83 ? -1.651 -3.960 -3.083 1.00 96.69 83 ALA A N 1
ATOM 565 C CA . ALA A 1 83 ? -1.992 -4.306 -1.712 1.00 96.69 83 ALA A CA 1
ATOM 566 C C . ALA A 1 83 ? -3.279 -5.115 -1.653 1.00 96.69 83 ALA A C 1
ATOM 568 O O . ALA A 1 83 ? -4.138 -4.992 -2.522 1.00 96.69 83 ALA A O 1
ATOM 569 N N . VAL A 1 84 ? -3.411 -5.940 -0.619 1.00 97.25 84 VAL A N 1
ATOM 570 C CA . VAL A 1 84 ? -4.615 -6.729 -0.352 1.00 97.25 84 VAL A CA 1
ATOM 571 C C . VAL A 1 84 ? -4.978 -6.587 1.117 1.00 97.25 84 VAL A C 1
ATOM 573 O O . VAL A 1 84 ? -4.128 -6.845 1.971 1.00 97.25 84 VAL A O 1
ATOM 576 N N . LEU A 1 85 ? -6.223 -6.218 1.421 1.00 96.94 85 LEU A N 1
ATOM 577 C CA . LEU A 1 85 ? -6.725 -6.210 2.793 1.00 96.94 85 LEU A CA 1
ATOM 578 C C . LEU A 1 85 ? -6.702 -7.633 3.357 1.00 96.94 85 LEU A C 1
ATOM 580 O O . LEU A 1 85 ? -7.273 -8.561 2.782 1.00 96.94 85 LEU A O 1
ATOM 584 N N . THR A 1 86 ? -6.032 -7.801 4.490 1.00 96.94 86 THR A N 1
ATOM 585 C CA . THR A 1 86 ? -5.947 -9.053 5.251 1.00 96.94 86 THR A CA 1
ATOM 586 C C . THR A 1 86 ? -6.892 -9.059 6.447 1.00 96.94 86 THR A C 1
ATOM 588 O O . THR A 1 86 ? -7.333 -10.129 6.860 1.00 96.94 86 THR A O 1
ATOM 591 N N . ALA A 1 87 ? -7.261 -7.882 6.956 1.00 95.12 87 ALA A N 1
ATOM 592 C CA . ALA A 1 87 ? -8.350 -7.700 7.909 1.00 95.12 87 ALA A CA 1
ATOM 593 C C . ALA A 1 87 ? -9.128 -6.416 7.569 1.00 95.12 87 ALA A C 1
ATOM 595 O O . ALA A 1 87 ? -8.490 -5.417 7.221 1.00 95.12 87 ALA A O 1
ATOM 596 N N . PRO A 1 88 ? -10.470 -6.432 7.654 1.00 93.12 88 PRO A N 1
ATOM 597 C CA . PRO A 1 88 ? -11.296 -5.273 7.340 1.00 93.12 88 PRO A CA 1
ATOM 598 C C . PRO A 1 88 ? -11.214 -4.216 8.457 1.00 93.12 88 PRO A C 1
ATOM 600 O O . PRO A 1 88 ? -10.917 -4.566 9.603 1.00 93.12 88 PRO A O 1
ATOM 603 N N . PRO A 1 89 ? -11.521 -2.940 8.166 1.00 92.56 89 PRO A N 1
ATOM 604 C CA . PRO A 1 89 ? -11.718 -1.935 9.205 1.00 92.56 89 PRO A CA 1
ATOM 605 C C . PRO A 1 89 ? -12.979 -2.227 10.031 1.00 92.56 89 PRO A C 1
ATOM 607 O O . PRO A 1 89 ? -13.766 -3.134 9.740 1.00 92.56 89 PRO A O 1
ATOM 610 N N . LYS A 1 90 ? -13.202 -1.422 11.071 1.00 90.38 90 LYS A N 1
ATOM 611 C CA . LYS A 1 90 ? -14.453 -1.430 11.834 1.00 90.38 90 LYS A CA 1
ATOM 612 C C . LYS A 1 90 ? -15.642 -1.138 10.910 1.00 90.38 90 LYS A C 1
ATOM 614 O O . LYS A 1 90 ? -15.540 -0.390 9.936 1.00 90.38 90 LYS A O 1
ATOM 619 N N . THR A 1 91 ? -16.807 -1.667 11.270 1.00 86.69 91 THR A N 1
ATOM 620 C CA . THR A 1 91 ? -18.057 -1.370 10.564 1.00 86.69 91 THR A CA 1
ATOM 621 C C . THR A 1 91 ? -18.327 0.134 10.541 1.00 86.69 91 THR A C 1
ATOM 623 O O . THR A 1 91 ? -18.254 0.797 11.576 1.00 86.69 91 THR A O 1
ATOM 626 N N . GLY A 1 92 ? -18.677 0.655 9.364 1.00 84.88 92 GLY A N 1
ATOM 627 C CA . GLY A 1 92 ? -18.989 2.070 9.164 1.00 84.88 92 GLY A CA 1
ATOM 628 C C . GLY A 1 92 ? -17.806 2.936 8.731 1.00 84.88 92 GLY A C 1
ATOM 629 O O . GLY A 1 92 ? -18.010 4.133 8.565 1.00 84.88 92 GLY A O 1
ATOM 630 N N . ALA A 1 93 ? -16.615 2.360 8.523 1.00 89.69 93 ALA A N 1
ATOM 631 C CA . ALA A 1 93 ? -15.557 3.048 7.787 1.00 89.69 93 ALA A CA 1
ATOM 632 C C . ALA A 1 93 ? -16.036 3.386 6.360 1.00 89.69 93 ALA A C 1
ATOM 634 O O . ALA A 1 93 ? -16.678 2.564 5.700 1.00 89.69 93 ALA A O 1
ATOM 635 N N . GLY A 1 94 ? -15.756 4.600 5.903 1.00 87.69 94 GLY A N 1
ATOM 636 C CA . GLY A 1 94 ? -16.004 5.095 4.553 1.00 87.69 94 GLY A CA 1
ATOM 637 C C . GLY A 1 94 ? -14.933 4.703 3.529 1.00 87.69 94 GLY A C 1
ATOM 638 O O . GLY A 1 94 ? -15.236 4.686 2.336 1.00 87.69 94 GLY A O 1
ATOM 639 N N . GLY A 1 95 ? -13.711 4.356 3.948 1.00 92.12 95 GLY A N 1
ATOM 640 C CA . GLY A 1 95 ? -12.635 3.992 3.021 1.00 92.12 95 GLY A CA 1
ATOM 641 C C . GLY A 1 95 ? -11.369 3.445 3.685 1.00 92.12 95 GLY A C 1
ATOM 642 O O . GLY A 1 95 ? -11.156 3.620 4.878 1.00 92.12 95 GLY A O 1
ATOM 643 N N . CYS A 1 96 ? -10.516 2.795 2.888 1.00 94.94 96 CYS A N 1
ATOM 644 C CA . CYS A 1 96 ? -9.151 2.418 3.258 1.00 94.94 96 CYS A CA 1
ATOM 645 C C . CYS A 1 96 ? -8.193 2.775 2.119 1.00 94.94 96 CYS A C 1
ATOM 647 O O . CYS A 1 96 ? -8.537 2.629 0.940 1.00 94.94 96 CYS A O 1
ATOM 649 N N . ALA A 1 97 ? -6.969 3.166 2.459 1.00 95.25 97 ALA A N 1
ATOM 650 C CA . ALA A 1 97 ? -5.896 3.401 1.503 1.00 95.25 97 ALA A CA 1
ATOM 651 C C . ALA A 1 97 ? -4.522 3.058 2.090 1.00 95.25 97 ALA A C 1
ATOM 653 O O . ALA A 1 97 ? -4.285 3.203 3.291 1.00 95.25 97 ALA A O 1
ATOM 654 N N . ILE A 1 98 ? -3.596 2.653 1.221 1.00 94.94 98 ILE A N 1
ATOM 655 C CA . ILE A 1 98 ? -2.167 2.690 1.539 1.00 94.94 98 ILE A CA 1
ATOM 656 C C . ILE A 1 98 ? -1.670 4.105 1.282 1.00 94.94 98 ILE A C 1
ATOM 658 O O . ILE A 1 98 ? -1.794 4.613 0.169 1.00 94.94 98 ILE A O 1
ATOM 662 N N . LEU A 1 99 ? -1.102 4.733 2.302 1.00 93.00 99 LEU A N 1
ATOM 663 C CA . LEU A 1 99 ? -0.482 6.045 2.205 1.00 93.00 99 LEU A CA 1
ATOM 664 C C . LEU A 1 99 ? 1.031 5.870 2.137 1.00 93.00 99 LEU A C 1
ATOM 666 O O . LEU A 1 99 ? 1.642 5.408 3.097 1.00 93.00 99 LEU A O 1
ATOM 670 N N . ALA A 1 100 ? 1.631 6.229 1.007 1.00 92.56 100 ALA A N 1
ATOM 671 C CA . ALA A 1 100 ? 3.075 6.267 0.836 1.00 92.56 100 ALA A CA 1
ATOM 672 C C . ALA A 1 100 ? 3.607 7.665 1.175 1.00 92.56 100 ALA A C 1
ATOM 674 O O . ALA A 1 100 ? 3.098 8.666 0.674 1.00 92.56 100 ALA A O 1
ATOM 675 N N . HIS A 1 101 ? 4.648 7.715 1.999 1.00 92.06 101 HIS A N 1
ATOM 676 C CA . HIS A 1 101 ? 5.319 8.920 2.485 1.00 92.06 101 HIS A CA 1
ATOM 677 C C . HIS A 1 101 ? 6.701 9.030 1.856 1.00 92.06 101 HIS A C 1
ATOM 679 O O . HIS A 1 101 ? 7.430 8.038 1.772 1.00 92.06 101 HIS A O 1
ATOM 685 N N . MET A 1 102 ? 7.058 10.213 1.363 1.00 88.19 102 MET A N 1
ATOM 686 C CA . MET A 1 102 ? 8.314 10.387 0.631 1.00 88.19 102 MET A CA 1
ATOM 687 C C . MET A 1 102 ? 9.555 10.234 1.517 1.00 88.19 102 MET A C 1
ATOM 689 O O . MET A 1 102 ? 10.584 9.753 1.049 1.00 88.19 102 MET A O 1
ATOM 693 N N . ASP A 1 103 ? 9.446 10.564 2.799 1.00 86.44 103 ASP A N 1
ATOM 694 C CA . ASP A 1 103 ? 10.496 10.329 3.784 1.00 86.44 103 ASP A CA 1
ATOM 695 C C . ASP A 1 103 ? 10.422 8.911 4.378 1.00 86.44 103 ASP A C 1
ATOM 697 O O . ASP A 1 103 ? 9.418 8.212 4.287 1.00 86.44 103 ASP A O 1
ATOM 701 N N . GLY A 1 104 ? 11.474 8.493 5.088 1.00 86.12 104 GLY A N 1
ATOM 702 C CA . GLY A 1 104 ? 11.507 7.237 5.854 1.00 86.12 104 GLY A CA 1
ATOM 703 C C . GLY A 1 104 ? 10.650 7.233 7.129 1.00 86.12 104 GLY A C 1
ATOM 704 O O . GLY A 1 104 ? 11.030 6.613 8.118 1.00 86.12 104 GLY A O 1
ATOM 705 N N . ASN A 1 105 ? 9.553 7.992 7.166 1.00 87.06 105 ASN A N 1
ATOM 706 C CA . ASN A 1 105 ? 8.626 8.058 8.294 1.00 87.06 105 ASN A CA 1
ATOM 707 C C . ASN A 1 105 ? 7.219 8.455 7.828 1.00 87.06 105 ASN A C 1
ATOM 709 O O . ASN A 1 105 ? 7.061 9.156 6.835 1.00 87.06 105 ASN A O 1
ATOM 713 N N . CYS A 1 106 ? 6.207 8.065 8.600 1.00 88.25 106 CYS A N 1
ATOM 714 C CA . CYS A 1 106 ? 4.807 8.332 8.278 1.00 88.25 106 CYS A CA 1
ATOM 715 C C . CYS A 1 106 ? 4.261 9.602 8.966 1.00 88.25 106 CYS A C 1
ATOM 717 O O . CYS A 1 106 ? 3.095 9.667 9.350 1.00 88.25 106 CYS A O 1
ATOM 719 N N . VAL A 1 107 ? 5.107 10.607 9.219 1.00 85.69 107 VAL A N 1
ATOM 720 C CA . VAL A 1 107 ? 4.692 11.852 9.887 1.00 85.69 107 VAL A CA 1
ATOM 721 C C . VAL A 1 107 ? 4.361 12.913 8.847 1.00 85.69 107 VAL A C 1
ATOM 723 O O . VAL A 1 107 ? 5.214 13.280 8.041 1.00 85.69 107 VAL A O 1
ATOM 726 N N . TRP A 1 108 ? 3.152 13.472 8.917 1.00 79.25 108 TRP A N 1
ATOM 727 C CA . TRP A 1 108 ? 2.799 14.631 8.104 1.00 79.25 108 TRP A CA 1
ATOM 728 C C . TRP A 1 108 ? 3.624 15.850 8.516 1.00 79.25 108 TRP A C 1
ATOM 730 O O . TRP A 1 108 ? 3.572 16.302 9.662 1.00 79.25 108 TRP A O 1
ATOM 740 N N . ARG A 1 109 ? 4.385 16.388 7.568 1.00 81.81 109 ARG A N 1
ATOM 741 C CA . ARG A 1 109 ? 5.151 17.626 7.715 1.00 81.81 109 ARG A CA 1
ATOM 742 C C . ARG A 1 109 ? 5.419 18.221 6.342 1.00 81.81 109 ARG A C 1
ATOM 744 O O . ARG A 1 109 ? 5.383 17.514 5.338 1.00 81.81 109 ARG A O 1
ATOM 751 N N . SER A 1 110 ? 5.751 19.508 6.309 1.00 79.06 110 SER A N 1
ATOM 752 C CA . SER A 1 110 ? 6.209 20.154 5.077 1.00 79.06 110 SER A CA 1
ATOM 753 C C . SER A 1 110 ? 7.399 19.385 4.483 1.00 79.06 110 SER A C 1
ATOM 755 O O . SER A 1 110 ? 8.358 19.094 5.198 1.00 79.06 110 SER A O 1
ATOM 757 N N . GLY A 1 111 ? 7.309 19.016 3.203 1.00 79.00 111 GLY A N 1
ATOM 758 C CA . GLY A 1 111 ? 8.322 18.234 2.480 1.00 79.00 111 GLY A CA 1
ATOM 759 C C . GLY A 1 111 ? 8.117 16.712 2.477 1.00 79.00 111 GLY A C 1
ATOM 760 O O . GLY A 1 111 ? 8.633 16.052 1.574 1.00 79.00 111 GLY A O 1
ATOM 761 N N . ASN A 1 112 ? 7.321 16.156 3.402 1.00 84.31 112 ASN A N 1
ATOM 762 C CA . ASN A 1 112 ? 6.934 14.741 3.383 1.00 84.31 112 ASN A CA 1
ATOM 763 C C . ASN A 1 112 ? 5.594 14.577 2.657 1.00 84.31 112 ASN A C 1
ATOM 765 O O . ASN A 1 112 ? 4.538 14.443 3.275 1.00 84.31 112 ASN A O 1
ATOM 769 N N . GLU A 1 113 ? 5.635 14.681 1.332 1.00 85.31 113 GLU A N 1
ATOM 770 C CA . GLU A 1 113 ? 4.453 14.483 0.493 1.00 85.31 113 GLU A CA 1
ATOM 771 C C . GLU A 1 113 ? 3.884 13.068 0.684 1.00 85.31 113 GLU A C 1
ATOM 773 O O . GLU A 1 113 ? 4.627 12.089 0.810 1.00 85.31 113 GLU A O 1
ATOM 778 N N . ILE A 1 114 ? 2.553 12.974 0.678 1.00 88.38 114 ILE A N 1
ATOM 779 C CA . ILE A 1 114 ? 1.822 11.714 0.809 1.00 88.38 114 ILE A CA 1
ATOM 780 C C . ILE A 1 114 ? 1.132 11.400 -0.509 1.00 88.38 114 ILE A C 1
ATOM 782 O O . ILE A 1 114 ? 0.508 12.269 -1.120 1.00 88.38 114 ILE A O 1
ATOM 786 N N . HIS A 1 115 ? 1.193 10.138 -0.916 1.00 90.62 115 HIS A N 1
ATOM 787 C CA . HIS A 1 115 ? 0.374 9.621 -1.999 1.00 90.62 115 HIS A CA 1
ATOM 788 C C . HIS A 1 115 ? -0.487 8.455 -1.524 1.00 90.62 115 HIS A C 1
ATOM 790 O O . HIS A 1 115 ? 0.016 7.515 -0.912 1.00 90.62 115 HIS A O 1
ATOM 796 N N . GLY A 1 116 ? -1.788 8.536 -1.793 1.00 91.81 116 GLY A N 1
ATOM 797 C CA . GLY A 1 116 ? -2.764 7.540 -1.372 1.00 91.81 116 GLY A CA 1
ATOM 798 C C . GLY A 1 116 ? -3.144 6.591 -2.500 1.00 91.81 116 GLY A C 1
ATOM 799 O O . GLY A 1 116 ? -3.474 7.027 -3.600 1.00 91.81 116 GLY A O 1
ATOM 800 N N . PHE A 1 117 ? -3.166 5.298 -2.195 1.00 93.50 117 PHE A N 1
ATOM 801 C CA . PHE A 1 117 ? -3.647 4.243 -3.076 1.00 93.50 117 PHE A CA 1
ATOM 802 C C . PHE A 1 117 ? -4.867 3.586 -2.436 1.00 93.50 117 PHE A C 1
ATOM 804 O O . PHE A 1 117 ? -4.743 2.843 -1.461 1.00 93.50 117 PHE A O 1
ATOM 811 N N . ALA A 1 118 ? -6.049 3.908 -2.955 1.00 94.94 118 ALA A N 1
ATOM 812 C CA . ALA A 1 118 ? -7.313 3.440 -2.400 1.00 94.94 118 ALA A CA 1
ATOM 813 C C . ALA A 1 118 ? -7.564 1.959 -2.715 1.00 94.94 118 ALA A C 1
ATOM 815 O O . ALA A 1 118 ? -7.246 1.480 -3.807 1.00 94.94 118 ALA A O 1
ATOM 816 N N . PHE A 1 119 ? -8.163 1.251 -1.758 1.00 95.88 119 PHE A N 1
ATOM 817 C CA . PHE A 1 119 ? -8.699 -0.087 -1.993 1.00 95.88 119 PHE A CA 1
ATOM 818 C C . PHE A 1 119 ? -10.027 -0.013 -2.762 1.00 95.88 119 PHE A C 1
ATOM 820 O O . PHE A 1 119 ? -10.801 0.927 -2.593 1.00 95.88 119 PHE A O 1
ATOM 827 N N . ASP A 1 120 ? -10.328 -1.042 -3.554 1.00 94.94 120 ASP A N 1
ATOM 828 C CA . ASP A 1 120 ? -11.606 -1.221 -4.267 1.00 94.94 120 ASP A CA 1
ATOM 829 C C . ASP A 1 120 ? -12.797 -1.593 -3.352 1.00 94.94 120 ASP A C 1
ATOM 831 O O . ASP A 1 120 ? -13.921 -1.788 -3.813 1.00 94.94 120 ASP A O 1
ATOM 835 N N . GLY A 1 121 ? -12.566 -1.652 -2.039 1.00 94.19 121 GLY A N 1
ATOM 836 C CA . GLY A 1 121 ? -13.577 -1.722 -0.991 1.00 94.19 121 GLY A CA 1
ATOM 837 C C . GLY A 1 121 ? -12.953 -2.102 0.354 1.00 94.19 121 GLY A C 1
ATOM 838 O O . GLY A 1 121 ? -11.739 -2.039 0.518 1.00 94.19 121 GLY A O 1
ATOM 839 N N . LEU A 1 122 ? -13.776 -2.562 1.299 1.00 95.12 122 LEU A N 1
ATOM 840 C CA . LEU A 1 122 ? -13.373 -2.740 2.704 1.00 95.12 122 LEU A CA 1
ATOM 841 C C . LEU A 1 122 ? -13.383 -4.188 3.214 1.00 95.12 122 LEU A C 1
ATOM 843 O O . LEU A 1 122 ? -13.122 -4.422 4.390 1.00 95.12 122 LEU A O 1
ATOM 847 N N . ALA A 1 123 ? -13.696 -5.169 2.367 1.00 94.94 123 ALA A N 1
ATOM 848 C CA . ALA A 1 123 ? -13.685 -6.573 2.767 1.00 94.94 123 ALA A CA 1
ATOM 849 C C . ALA A 1 123 ? -12.269 -7.168 2.699 1.00 94.94 123 ALA A C 1
ATOM 851 O O . ALA A 1 123 ? -11.427 -6.726 1.916 1.00 94.94 123 ALA A O 1
ATOM 852 N N . THR A 1 124 ? -12.004 -8.223 3.474 1.00 95.94 124 THR A N 1
ATOM 853 C CA . THR A 1 124 ? -10.787 -9.026 3.291 1.00 95.94 124 THR A CA 1
ATOM 854 C C . THR A 1 124 ? -10.697 -9.522 1.848 1.00 95.94 124 THR A C 1
ATOM 856 O O . THR A 1 124 ? -11.664 -10.052 1.306 1.00 95.94 124 THR A O 1
ATOM 859 N N . GLY A 1 125 ? -9.524 -9.381 1.236 1.00 95.50 125 GLY A N 1
ATOM 860 C CA . GLY A 1 125 ? -9.276 -9.758 -0.156 1.00 95.50 125 GLY A CA 1
ATOM 861 C C . GLY A 1 125 ? -9.400 -8.608 -1.156 1.00 95.50 125 GLY A C 1
ATOM 862 O O . GLY A 1 125 ? -8.826 -8.727 -2.245 1.00 95.50 125 GLY A O 1
ATOM 863 N N . ASN A 1 126 ? -10.049 -7.504 -0.771 1.00 96.31 126 ASN A N 1
ATOM 864 C CA . ASN A 1 126 ? -10.116 -6.279 -1.568 1.00 96.31 126 ASN A CA 1
ATOM 865 C C . ASN A 1 126 ? -8.727 -5.677 -1.755 1.00 96.31 126 ASN A C 1
ATOM 867 O O . ASN A 1 126 ? -7.819 -5.890 -0.939 1.00 96.31 126 ASN A O 1
ATOM 871 N N . LYS A 1 127 ? -8.538 -4.976 -2.869 1.00 95.88 127 LYS A N 1
ATOM 872 C CA . LYS A 1 127 ? -7.217 -4.701 -3.423 1.00 95.88 127 LYS A CA 1
ATOM 873 C C . LYS A 1 127 ? -6.999 -3.229 -3.710 1.00 95.88 127 LYS A C 1
ATOM 875 O O . LYS A 1 127 ? -7.885 -2.525 -4.178 1.00 95.88 127 LYS A O 1
ATOM 880 N N . VAL A 1 128 ? -5.754 -2.813 -3.529 1.00 94.38 128 VAL A N 1
ATOM 881 C CA . VAL A 1 128 ? -5.166 -1.768 -4.364 1.00 94.38 128 VAL A CA 1
ATOM 882 C C . VAL A 1 128 ? -4.707 -2.471 -5.637 1.00 94.38 128 VAL A C 1
ATOM 884 O O . VAL A 1 128 ? -3.835 -3.339 -5.554 1.00 94.38 128 VAL A O 1
ATOM 887 N N . GLY A 1 129 ? -5.308 -2.128 -6.780 1.00 89.25 129 GLY A N 1
ATOM 888 C CA . GLY A 1 129 ? -5.050 -2.790 -8.063 1.00 89.25 129 GLY A CA 1
ATOM 889 C C . GLY A 1 129 ? -3.574 -2.742 -8.461 1.00 89.25 129 GLY A C 1
ATOM 890 O O . GLY A 1 129 ? -2.882 -3.748 -8.333 1.00 89.25 129 GLY A O 1
ATOM 891 N N . CYS A 1 130 ? -3.085 -1.581 -8.902 1.00 92.06 130 CYS A N 1
ATOM 892 C CA . CYS A 1 130 ? -1.663 -1.319 -9.114 1.00 92.06 130 CYS A CA 1
ATOM 893 C C . CYS A 1 130 ? -1.367 0.182 -9.041 1.00 92.06 130 CYS A C 1
ATOM 895 O O . CYS A 1 130 ? -1.956 0.980 -9.772 1.00 92.06 130 CYS A O 1
ATOM 897 N N . GLY A 1 131 ? -0.455 0.567 -8.152 1.00 91.88 131 GLY A N 1
ATOM 898 C CA . GLY A 1 131 ? -0.043 1.949 -7.938 1.00 91.88 131 GLY A CA 1
ATOM 899 C C . GLY A 1 131 ? 1.400 2.195 -8.360 1.00 91.88 131 GLY A C 1
ATOM 900 O O . GLY A 1 131 ? 2.291 1.485 -7.909 1.00 91.88 131 GLY A O 1
ATOM 901 N N . ASN A 1 132 ? 1.643 3.215 -9.184 1.00 90.25 132 ASN A N 1
ATOM 902 C CA . ASN A 1 132 ? 2.996 3.681 -9.506 1.00 90.25 132 ASN A CA 1
ATOM 903 C C . ASN A 1 132 ? 3.468 4.715 -8.485 1.00 90.25 132 ASN A C 1
ATOM 905 O O . ASN A 1 132 ? 2.648 5.451 -7.944 1.00 90.25 132 ASN A O 1
ATOM 909 N N . ALA A 1 133 ? 4.780 4.845 -8.295 1.00 83.44 133 ALA A N 1
ATOM 910 C CA . ALA A 1 133 ? 5.358 6.028 -7.659 1.00 83.44 133 ALA A CA 1
ATOM 911 C C . ALA A 1 133 ? 5.278 7.238 -8.620 1.00 83.44 133 ALA A C 1
ATOM 913 O O . ALA A 1 133 ? 5.995 7.246 -9.621 1.00 83.44 133 ALA A O 1
ATOM 914 N N . PRO A 1 134 ? 4.434 8.260 -8.373 1.00 68.56 134 PRO A N 1
ATOM 915 C CA . PRO A 1 134 ? 4.124 9.282 -9.381 1.00 68.56 134 PRO A CA 1
ATOM 916 C C . PRO A 1 134 ? 5.222 10.325 -9.627 1.00 68.56 134 PRO A C 1
ATOM 918 O O . PRO A 1 134 ? 5.226 10.934 -10.693 1.00 68.56 134 PRO A O 1
ATOM 921 N N . VAL A 1 135 ? 6.121 10.578 -8.665 1.00 69.38 135 VAL A N 1
ATOM 922 C CA . VAL A 1 135 ? 7.059 11.724 -8.743 1.00 69.38 135 VAL A CA 1
ATOM 923 C C . VAL A 1 135 ? 8.496 11.381 -8.353 1.00 69.38 135 VAL A C 1
ATOM 925 O O . VAL A 1 135 ? 9.434 11.812 -9.016 1.00 69.38 135 VAL A O 1
ATOM 928 N N . ARG A 1 136 ? 8.684 10.610 -7.277 1.00 79.88 136 ARG A N 1
ATOM 929 C CA . ARG A 1 136 ? 9.982 10.128 -6.780 1.00 79.88 136 ARG A CA 1
ATOM 930 C C . ARG A 1 136 ? 9.779 8.859 -5.952 1.00 79.88 136 ARG A C 1
ATOM 932 O O . ARG A 1 136 ? 8.648 8.399 -5.816 1.00 79.88 136 ARG A O 1
ATOM 939 N N . GLY A 1 137 ? 10.863 8.288 -5.431 1.00 82.25 137 GLY A N 1
ATOM 940 C CA . GLY A 1 137 ? 10.757 7.175 -4.490 1.00 82.25 137 GLY A CA 1
ATOM 941 C C . GLY A 1 137 ? 10.096 7.595 -3.171 1.00 82.25 137 GLY A C 1
ATOM 942 O O . GLY A 1 137 ? 10.186 8.759 -2.780 1.00 82.25 137 GLY A O 1
ATOM 943 N N . TYR A 1 138 ? 9.445 6.648 -2.499 1.00 88.50 138 TYR A N 1
ATOM 944 C CA . TYR A 1 138 ? 8.845 6.833 -1.171 1.00 88.50 138 TYR A CA 1
ATOM 945 C C . TYR A 1 138 ? 9.608 6.020 -0.142 1.00 88.50 138 TYR A C 1
ATOM 947 O O . TYR A 1 138 ? 10.047 4.929 -0.477 1.00 88.50 138 TYR A O 1
ATOM 955 N N . GLY A 1 139 ? 9.755 6.519 1.084 1.00 90.00 139 GLY A N 1
ATOM 956 C CA . GLY A 1 139 ? 10.549 5.879 2.135 1.00 90.00 139 GLY A CA 1
ATOM 957 C C . GLY A 1 139 ? 9.733 5.159 3.210 1.00 90.00 139 GLY A C 1
ATOM 958 O O . GLY A 1 139 ? 10.302 4.374 3.974 1.00 90.00 139 GLY A O 1
ATOM 959 N N . ALA A 1 140 ? 8.428 5.415 3.299 1.00 92.00 140 ALA A N 1
ATOM 960 C CA . ALA A 1 140 ? 7.559 4.758 4.265 1.00 92.00 140 ALA A CA 1
ATOM 961 C C . ALA A 1 140 ? 6.127 4.591 3.752 1.00 92.00 140 ALA A C 1
ATOM 963 O O . ALA A 1 140 ? 5.695 5.265 2.818 1.00 92.00 140 ALA A O 1
ATOM 964 N N . MET A 1 141 ? 5.382 3.681 4.374 1.00 93.50 141 MET A N 1
ATOM 965 C CA . MET A 1 141 ? 3.989 3.394 4.058 1.00 93.50 141 MET A CA 1
ATOM 966 C C . MET A 1 141 ? 3.179 3.141 5.324 1.00 93.50 141 MET A C 1
ATOM 968 O O . MET A 1 141 ? 3.668 2.531 6.275 1.00 93.50 141 MET A O 1
ATOM 972 N N . GLU A 1 142 ? 1.915 3.540 5.316 1.00 93.69 142 GLU A N 1
ATOM 973 C CA . GLU A 1 142 ? 0.943 3.171 6.344 1.00 93.69 142 GLU A CA 1
ATOM 974 C C . GLU A 1 142 ? -0.397 2.773 5.724 1.00 93.69 142 GLU A C 1
ATOM 976 O O . GLU A 1 142 ? -0.707 3.137 4.590 1.00 93.69 142 GLU A O 1
ATOM 981 N N . LEU A 1 143 ? -1.190 2.015 6.478 1.00 94.56 143 LEU A N 1
ATOM 982 C CA . LEU A 1 143 ? -2.595 1.776 6.176 1.00 94.56 143 LEU A CA 1
ATOM 983 C C . LEU A 1 143 ? -3.424 2.788 6.967 1.00 94.56 143 LEU A C 1
ATOM 985 O O . LEU A 1 143 ? -3.310 2.842 8.193 1.00 94.56 143 LEU A O 1
ATOM 989 N N . LEU A 1 144 ? -4.263 3.550 6.269 1.00 93.12 144 LEU A N 1
ATOM 990 C CA . LEU A 1 144 ? -5.261 4.419 6.882 1.00 93.12 144 LEU A CA 1
ATOM 991 C C . LEU A 1 144 ? -6.652 3.985 6.429 1.00 93.12 144 LEU A C 1
ATOM 993 O O . LEU A 1 144 ? -6.900 3.884 5.226 1.00 93.12 144 LEU A O 1
ATOM 997 N N . CYS A 1 145 ? -7.546 3.769 7.388 1.00 92.56 145 CYS A N 1
ATOM 998 C CA . CYS A 1 145 ? -8.969 3.603 7.141 1.00 92.56 145 CYS A CA 1
ATOM 999 C C . CYS A 1 145 ? -9.748 4.623 7.974 1.00 92.56 145 CYS A C 1
ATOM 1001 O O . CYS A 1 145 ? -9.374 4.887 9.114 1.00 92.56 145 CYS A O 1
ATOM 1003 N N . GLU A 1 146 ? -10.820 5.185 7.425 1.00 89.00 146 GLU A N 1
ATOM 1004 C CA . GLU A 1 146 ? -11.707 6.156 8.093 1.00 89.00 146 GLU A CA 1
ATOM 1005 C C . GLU A 1 146 ? -13.154 5.845 7.765 1.00 89.00 146 GLU A C 1
ATOM 1007 O O . GLU A 1 146 ? -13.389 5.441 6.606 1.00 89.00 146 GLU A O 1
#

pLDDT: mean 83.73, std 15.12, range [40.62, 97.25]

Mean predicted aligned error: 8.68 Å

Secondary structure (DSSP, 8-state):
------------------PPEEE-SPPSS-S-EEEEEEESS---SSTTPPPPTTTTT-EEEEEEEETTEEE---B-TT-EEEEEEEE---TT---EEEEEESSSS----TT--EEEEE-S-SSTT-EEEEEE-SSS-B-EEEEEE-